Protein AF-A0A4U9UL24-F1 (afdb_monomer_lite)

Secondary structure (DSSP, 8-state):
-PPPPHHHHHHHTTSS-HHHHHHHHHHHHHHHHHHHHHHHHHHHHHHHHHHHHHHHHHHHHH--

Structure (mmCIF, N/CA/C/O backbone):
data_AF-A0A4U9UL24-F1
#
_entry.id   AF-A0A4U9UL24-F1
#
loop_
_atom_site.group_PDB
_atom_site.id
_atom_site.type_symbol
_atom_site.label_atom_id
_atom_site.label_alt_id
_atom_site.label_comp_id
_atom_site.label_asym_id
_atom_site.label_entity_id
_atom_site.label_seq_id
_atom_site.pdbx_PDB_ins_code
_atom_site.Cartn_x
_atom_site.Cartn_y
_atom_site.Cartn_z
_atom_site.occupancy
_atom_site.B_iso_or_equiv
_atom_site.auth_seq_id
_atom_site.au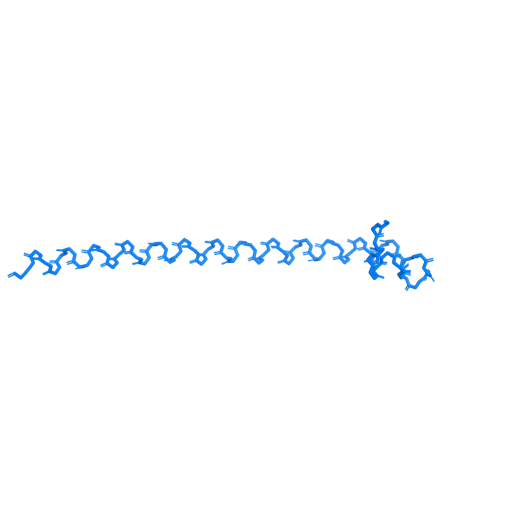th_comp_id
_atom_site.auth_asym_id
_atom_site.auth_atom_id
_atom_site.pdbx_PDB_model_num
ATOM 1 N N . MET A 1 1 ? 22.278 13.876 -4.223 1.00 47.16 1 MET A N 1
ATOM 2 C CA . MET A 1 1 ? 21.800 13.346 -5.519 1.00 47.16 1 MET A CA 1
ATOM 3 C C . MET A 1 1 ? 20.815 12.227 -5.248 1.00 47.16 1 MET A C 1
ATOM 5 O O . MET A 1 1 ? 21.177 11.293 -4.541 1.00 47.16 1 MET A O 1
ATOM 9 N N . ALA A 1 2 ? 19.578 12.331 -5.737 1.00 62.41 2 ALA A N 1
ATOM 10 C CA . ALA A 1 2 ? 18.648 11.209 -5.664 1.00 62.41 2 ALA A CA 1
ATOM 11 C C . ALA A 1 2 ? 19.240 10.046 -6.474 1.00 62.41 2 ALA A C 1
ATOM 13 O O . ALA A 1 2 ? 19.616 10.226 -7.633 1.00 62.41 2 ALA A O 1
ATOM 14 N N . LYS A 1 3 ? 19.407 8.879 -5.843 1.00 82.75 3 LYS A N 1
ATOM 15 C CA . LYS A 1 3 ? 19.848 7.674 -6.550 1.00 82.75 3 LYS A CA 1
ATOM 16 C C . LYS A 1 3 ? 18.773 7.330 -7.579 1.00 82.75 3 LYS A C 1
ATOM 18 O O . LYS A 1 3 ? 17.615 7.174 -7.200 1.00 82.75 3 LYS A O 1
ATOM 23 N N . LEU A 1 4 ? 19.169 7.221 -8.850 1.00 83.75 4 LEU A N 1
ATOM 24 C CA . LEU A 1 4 ? 18.297 6.734 -9.920 1.00 83.75 4 LEU A CA 1
ATOM 25 C C . LEU A 1 4 ? 17.674 5.410 -9.482 1.00 83.75 4 LEU A C 1
ATOM 27 O O . LEU A 1 4 ? 18.379 4.530 -8.975 1.00 83.75 4 LEU A O 1
ATOM 31 N N . THR A 1 5 ? 16.373 5.265 -9.695 1.00 86.19 5 THR A N 1
ATOM 32 C CA . THR A 1 5 ? 15.683 3.991 -9.514 1.00 86.19 5 THR A CA 1
ATOM 33 C C . THR A 1 5 ? 16.270 2.956 -10.472 1.00 86.19 5 THR A C 1
ATOM 35 O O . THR A 1 5 ? 16.760 3.297 -11.550 1.00 86.19 5 THR A O 1
ATOM 38 N N . LEU A 1 6 ? 16.213 1.670 -10.112 1.00 84.69 6 LEU A N 1
ATOM 39 C CA . LEU A 1 6 ? 16.715 0.586 -10.968 1.00 84.69 6 LEU A CA 1
ATOM 40 C C . LEU A 1 6 ? 16.154 0.681 -12.398 1.00 84.69 6 LEU A C 1
ATOM 42 O O . LEU A 1 6 ? 16.864 0.444 -13.365 1.00 84.69 6 LEU A O 1
ATOM 46 N N . GLN A 1 7 ? 14.896 1.094 -12.548 1.00 84.69 7 GLN A N 1
ATOM 47 C CA . GLN A 1 7 ? 14.244 1.212 -13.851 1.00 84.69 7 GLN A CA 1
ATOM 48 C C . GLN A 1 7 ? 14.806 2.375 -14.686 1.00 84.69 7 GLN A C 1
ATOM 50 O O . GLN A 1 7 ? 15.018 2.219 -15.887 1.00 84.69 7 GLN A O 1
ATOM 55 N N . GLU A 1 8 ? 15.115 3.511 -14.056 1.00 87.31 8 GLU A N 1
ATOM 56 C CA . GLU A 1 8 ? 15.782 4.645 -14.710 1.00 87.31 8 GLU A CA 1
ATOM 57 C C . GLU A 1 8 ? 17.242 4.322 -15.057 1.00 87.31 8 GLU A C 1
ATOM 59 O O . GLU A 1 8 ? 17.733 4.738 -16.105 1.00 87.31 8 GLU A O 1
ATOM 64 N N . GLN A 1 9 ? 17.929 3.533 -14.221 1.00 90.00 9 GLN A N 1
ATOM 65 C CA . GLN A 1 9 ? 19.274 3.028 -14.519 1.00 90.00 9 GLN A CA 1
ATOM 66 C C . GLN A 1 9 ? 19.259 2.115 -15.749 1.00 90.00 9 GLN A C 1
ATOM 68 O O . GLN A 1 9 ? 20.067 2.293 -16.658 1.00 90.00 9 GLN A O 1
ATOM 73 N N . LEU A 1 10 ? 18.305 1.182 -15.813 1.00 90.75 10 LEU A N 1
ATOM 7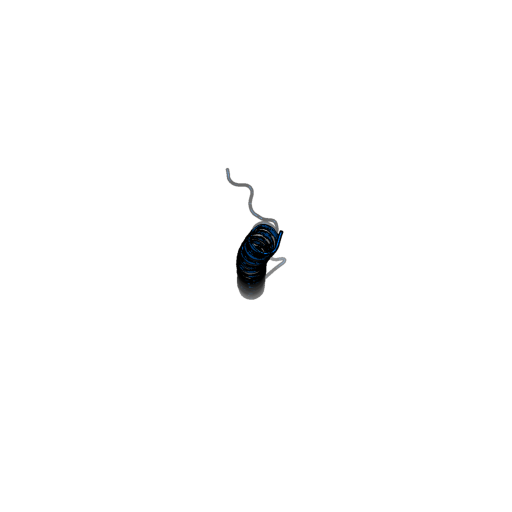4 C CA . LEU A 1 10 ? 18.134 0.287 -16.957 1.00 90.75 10 LEU A CA 1
ATOM 75 C C . LEU A 1 10 ? 17.757 1.051 -18.235 1.00 90.75 10 LEU A C 1
ATOM 77 O O . LEU A 1 10 ? 18.232 0.690 -19.311 1.00 90.75 10 LEU A O 1
ATOM 81 N N . LEU A 1 11 ? 16.930 2.104 -18.139 1.00 91.00 11 LEU A N 1
ATOM 82 C CA . LEU A 1 11 ? 16.578 2.948 -19.288 1.00 91.00 11 LEU A CA 1
ATOM 83 C C . LEU A 1 11 ? 17.807 3.705 -19.798 1.00 91.00 11 LEU A C 1
ATOM 85 O O . LEU A 1 11 ? 18.073 3.712 -20.997 1.00 91.00 11 LEU A O 1
ATOM 89 N N . LYS A 1 12 ? 18.585 4.293 -18.885 1.00 89.19 12 LYS A N 1
ATOM 90 C CA . LYS A 1 12 ? 19.830 4.995 -19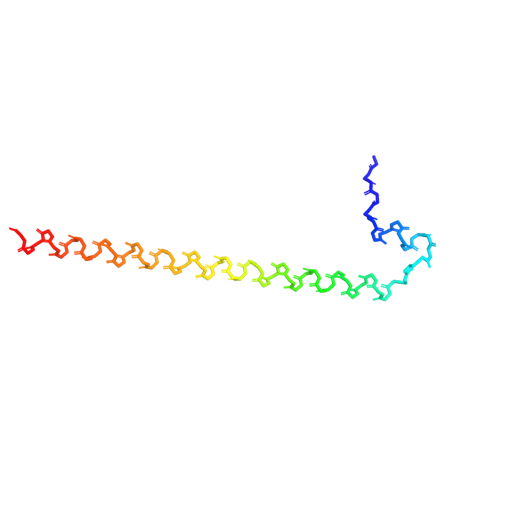.217 1.00 89.19 12 LYS A CA 1
ATOM 91 C C . LYS A 1 12 ? 20.873 4.063 -19.843 1.00 89.19 12 LYS A C 1
ATOM 93 O O . LYS A 1 12 ? 21.609 4.491 -20.723 1.00 89.19 12 LYS A O 1
ATOM 98 N N . ALA A 1 13 ? 20.9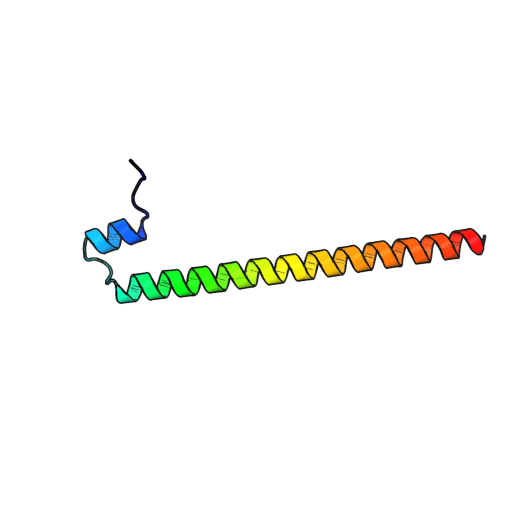12 2.801 -19.419 1.00 92.88 13 ALA A N 1
ATOM 99 C CA . ALA A 1 13 ? 21.775 1.765 -19.984 1.00 92.88 13 ALA A CA 1
ATOM 100 C C . ALA A 1 13 ? 21.252 1.169 -21.309 1.00 92.88 13 ALA A C 1
ATOM 102 O O . ALA A 1 13 ? 21.884 0.272 -21.858 1.00 92.88 13 ALA A O 1
ATOM 103 N N . GLY A 1 14 ? 20.093 1.611 -21.816 1.00 90.31 14 GLY A N 1
ATOM 104 C CA . GLY A 1 14 ? 19.494 1.086 -23.049 1.00 90.31 14 GLY A CA 1
ATOM 105 C C . GLY A 1 14 ? 18.926 -0.335 -22.933 1.00 90.31 14 GLY A C 1
ATOM 106 O O . GLY A 1 14 ? 18.531 -0.924 -23.936 1.00 90.31 14 GLY A O 1
ATOM 107 N N . LEU A 1 15 ? 18.847 -0.890 -21.720 1.00 91.06 15 LEU A N 1
ATOM 108 C CA . LEU A 1 15 ? 18.359 -2.250 -21.457 1.00 91.06 15 LEU A CA 1
ATOM 109 C C . LEU A 1 15 ? 16.825 -2.336 -21.440 1.00 91.06 15 LEU A C 1
ATOM 111 O O . LEU A 1 15 ? 16.242 -3.412 -21.587 1.00 91.06 15 LEU A O 1
ATOM 115 N N . VAL A 1 16 ? 16.146 -1.199 -21.282 1.00 88.69 16 VAL A N 1
ATOM 116 C CA . VAL A 1 16 ? 14.692 -1.073 -21.423 1.00 88.69 16 VAL A CA 1
ATOM 117 C C . VAL A 1 16 ? 14.351 0.135 -22.284 1.00 88.69 16 VAL A C 1
ATOM 119 O O . VAL A 1 16 ? 15.121 1.082 -22.378 1.00 88.69 16 VAL A O 1
ATOM 122 N N . ASN A 1 17 ? 13.179 0.108 -22.916 1.00 90.38 17 ASN A N 1
ATOM 123 C CA . ASN A 1 17 ? 12.670 1.238 -23.686 1.00 90.38 17 ASN A CA 1
ATOM 124 C C . ASN A 1 17 ? 11.647 2.046 -22.868 1.00 90.38 17 ASN A C 1
ATOM 126 O O . ASN A 1 17 ? 11.034 1.540 -21.922 1.00 90.38 17 ASN A O 1
ATOM 130 N N . SER A 1 18 ? 11.424 3.299 -23.264 1.00 88.75 18 SER A N 1
ATOM 131 C CA . SER A 1 18 ? 10.464 4.211 -22.624 1.00 88.75 18 SER A CA 1
ATOM 132 C C . SER A 1 18 ? 9.045 3.629 -22.557 1.00 88.75 18 SER A C 1
ATOM 134 O O . SER A 1 18 ? 8.350 3.778 -21.555 1.00 88.75 18 SER A O 1
ATOM 136 N N . LYS A 1 19 ? 8.633 2.876 -23.586 1.00 91.31 19 LYS A N 1
ATOM 137 C CA . LYS A 1 19 ? 7.328 2.196 -23.635 1.00 91.31 19 LYS A CA 1
ATOM 138 C C . LYS A 1 19 ? 7.180 1.128 -22.542 1.00 91.31 19 LYS A C 1
ATOM 140 O O . LYS A 1 19 ? 6.113 1.013 -21.938 1.00 91.31 19 LYS A O 1
ATOM 145 N N . LYS A 1 20 ? 8.232 0.348 -22.274 1.00 88.38 20 LYS A N 1
ATOM 146 C CA . LYS A 1 20 ? 8.274 -0.654 -21.199 1.00 88.38 20 LYS A CA 1
ATOM 147 C C . LYS A 1 20 ? 8.248 0.032 -19.835 1.00 88.38 20 LYS A C 1
ATOM 149 O O . LYS A 1 20 ? 7.472 -0.403 -18.990 1.00 88.38 20 LYS A O 1
ATOM 154 N N . LEU A 1 21 ? 8.994 1.126 -19.654 1.00 86.06 21 LEU A N 1
ATOM 155 C CA . LEU A 1 21 ? 8.974 1.909 -18.413 1.00 86.06 21 LEU A CA 1
ATOM 156 C C . LEU A 1 21 ? 7.562 2.440 -18.104 1.00 86.06 21 LEU A C 1
ATOM 158 O O . LEU A 1 21 ? 7.016 2.169 -17.037 1.00 86.06 21 LEU A O 1
ATOM 162 N N . ALA A 1 22 ? 6.911 3.075 -19.082 1.00 86.81 22 ALA A N 1
ATOM 163 C CA . ALA A 1 22 ? 5.552 3.598 -18.933 1.00 86.81 22 ALA A CA 1
ATOM 164 C C . ALA A 1 22 ? 4.518 2.502 -18.598 1.00 86.81 22 ALA A C 1
ATOM 166 O O . ALA A 1 22 ? 3.586 2.718 -17.818 1.00 86.81 22 ALA A O 1
ATOM 167 N N . LYS A 1 23 ? 4.683 1.292 -19.154 1.00 88.19 23 LYS A N 1
ATOM 168 C CA . LYS A 1 23 ? 3.826 0.139 -18.834 1.00 88.19 23 LYS A CA 1
ATOM 169 C C . LYS A 1 23 ? 4.028 -0.342 -17.394 1.00 88.19 23 LYS A C 1
ATOM 171 O O . LYS A 1 23 ? 3.040 -0.659 -16.726 1.00 88.19 23 LYS A O 1
ATOM 176 N N . VAL A 1 24 ? 5.272 -0.388 -16.915 1.00 85.19 24 VAL A N 1
ATOM 177 C CA . VAL A 1 24 ? 5.591 -0.762 -15.529 1.00 85.19 24 VAL A CA 1
ATOM 178 C C . VAL A 1 24 ? 5.018 0.264 -14.557 1.00 85.19 24 VAL A C 1
ATOM 180 O O . VAL A 1 24 ? 4.310 -0.126 -13.633 1.00 85.19 24 VAL A O 1
ATOM 183 N N . GLU A 1 25 ? 5.197 1.562 -14.810 1.00 83.88 25 GLU A N 1
ATOM 184 C CA . GLU A 1 25 ? 4.611 2.614 -13.973 1.00 83.88 25 GLU A CA 1
ATOM 185 C C . GLU A 1 25 ? 3.084 2.535 -13.910 1.00 83.88 25 GLU A C 1
ATOM 187 O O . GLU A 1 25 ? 2.499 2.639 -12.831 1.00 83.88 25 GLU A O 1
ATOM 192 N N . ARG A 1 26 ? 2.416 2.321 -15.050 1.00 84.88 26 ARG A N 1
ATOM 193 C CA . ARG A 1 26 ? 0.952 2.190 -15.095 1.00 84.88 26 ARG A CA 1
ATOM 194 C C . ARG A 1 26 ? 0.469 0.976 -14.302 1.00 84.88 26 ARG A C 1
ATOM 196 O O . ARG A 1 26 ? -0.519 1.070 -13.575 1.00 84.88 26 ARG A O 1
ATOM 203 N N . THR A 1 27 ? 1.170 -0.147 -14.423 1.00 78.50 27 THR A N 1
ATOM 204 C CA . THR A 1 27 ? 0.836 -1.384 -13.702 1.00 78.50 27 THR A CA 1
ATOM 205 C C . THR A 1 27 ? 1.075 -1.226 -12.200 1.00 78.50 27 THR A C 1
ATOM 207 O O . THR A 1 27 ? 0.215 -1.591 -11.400 1.00 78.50 27 THR A O 1
ATOM 210 N N . ALA A 1 28 ? 2.187 -0.598 -11.813 1.00 80.31 28 ALA A N 1
ATOM 211 C CA . ALA A 1 28 ? 2.509 -0.295 -10.422 1.00 80.31 28 ALA A CA 1
ATOM 212 C C . ALA A 1 28 ? 1.491 0.670 -9.791 1.00 80.31 28 ALA A C 1
ATOM 214 O O . ALA A 1 28 ? 1.033 0.437 -8.673 1.00 80.31 28 ALA A O 1
ATOM 215 N N . LYS A 1 29 ? 1.070 1.716 -10.520 1.00 81.25 29 LYS A N 1
ATOM 216 C CA . LYS A 1 29 ? 0.009 2.639 -10.081 1.00 81.25 29 LYS A CA 1
ATOM 217 C C . LYS A 1 29 ? -1.316 1.900 -9.864 1.00 81.25 29 LYS A C 1
ATOM 219 O O . LYS A 1 29 ? -1.925 2.083 -8.817 1.00 81.25 29 LYS A O 1
ATOM 224 N N . LYS A 1 30 ? -1.719 1.010 -10.782 1.00 82.69 30 LYS A N 1
ATOM 225 C CA . LYS A 1 30 ? -2.945 0.200 -10.641 1.00 82.69 30 LYS A CA 1
ATOM 226 C C . LYS A 1 30 ? -2.893 -0.731 -9.426 1.00 82.69 30 LYS A C 1
ATOM 228 O O . LYS A 1 30 ? -3.838 -0.762 -8.648 1.00 82.69 30 LYS A O 1
ATOM 233 N N . SER A 1 31 ? -1.782 -1.443 -9.235 1.00 83.94 31 SER A N 1
ATOM 234 C CA . SER A 1 31 ? -1.594 -2.332 -8.080 1.00 83.94 31 SER A CA 1
ATOM 235 C C . SER A 1 31 ? -1.642 -1.563 -6.754 1.00 83.94 31 SER A C 1
ATOM 237 O O . SER A 1 31 ? -2.274 -2.010 -5.800 1.00 83.94 31 SER A O 1
ATOM 239 N N . ARG A 1 32 ? -1.049 -0.363 -6.703 1.00 81.62 32 ARG A N 1
ATOM 240 C CA . ARG A 1 32 ? -1.102 0.499 -5.515 1.00 81.62 32 ARG A CA 1
ATOM 241 C C . ARG A 1 32 ? -2.512 1.005 -5.213 1.00 81.62 32 ARG A C 1
ATOM 243 O O . ARG A 1 32 ? -2.865 1.090 -4.042 1.00 81.62 32 ARG A O 1
ATOM 250 N N . VAL A 1 33 ? -3.285 1.362 -6.238 1.00 80.50 33 VAL A N 1
ATOM 251 C CA . VAL A 1 33 ? -4.688 1.783 -6.087 1.00 80.50 33 VAL A CA 1
ATOM 252 C C . VAL A 1 33 ? -5.521 0.628 -5.540 1.00 80.50 33 VAL A C 1
ATOM 254 O O . VAL A 1 33 ? -6.124 0.775 -4.486 1.00 80.50 33 VAL A O 1
ATOM 257 N N . GLN A 1 34 ? -5.411 -0.555 -6.143 1.00 79.44 34 GLN A N 1
ATOM 258 C CA . GLN A 1 34 ? -6.110 -1.752 -5.675 1.00 79.44 34 GLN A CA 1
ATOM 259 C C . GLN A 1 34 ? -5.758 -2.108 -4.220 1.00 79.44 34 GLN A C 1
ATOM 261 O O . GLN A 1 34 ? -6.629 -2.452 -3.429 1.00 79.44 34 GLN A O 1
ATOM 266 N N . ALA A 1 35 ? -4.482 -1.998 -3.837 1.00 84.06 35 ALA A N 1
ATOM 267 C CA . ALA A 1 35 ? -4.053 -2.253 -2.464 1.00 84.06 35 ALA A CA 1
ATOM 268 C C . ALA A 1 35 ? -4.587 -1.217 -1.458 1.00 84.06 35 ALA A C 1
ATOM 270 O O . ALA A 1 35 ? -4.726 -1.539 -0.280 1.00 84.06 35 ALA A O 1
ATOM 271 N N . ARG A 1 36 ? -4.855 0.021 -1.891 1.00 84.44 36 ARG A N 1
ATOM 272 C CA . ARG A 1 36 ? -5.478 1.055 -1.050 1.00 84.44 36 ARG A CA 1
ATOM 273 C C . ARG A 1 36 ? -6.970 0.807 -0.895 1.00 84.44 36 ARG A C 1
ATOM 275 O O . ARG A 1 36 ? -7.420 0.696 0.236 1.00 84.44 36 ARG A O 1
ATOM 282 N N . GLU A 1 37 ? -7.676 0.597 -2.000 1.00 79.44 37 GLU A N 1
ATOM 283 C CA . GLU A 1 37 ? -9.111 0.281 -2.010 1.00 79.44 37 GLU A CA 1
ATOM 284 C C . GLU A 1 37 ? -9.416 -0.960 -1.156 1.00 79.44 37 GLU A C 1
ATOM 286 O O . GLU A 1 37 ? -10.334 -0.957 -0.342 1.00 79.44 37 GLU A O 1
ATOM 291 N N . ALA A 1 38 ? -8.587 -2.007 -1.254 1.00 86.25 38 ALA A N 1
ATOM 292 C CA . ALA A 1 38 ? -8.735 -3.200 -0.424 1.00 86.25 38 ALA A CA 1
ATOM 293 C C . ALA A 1 38 ? -8.519 -2.921 1.074 1.00 86.25 38 ALA A C 1
ATOM 295 O O . ALA A 1 38 ? -9.185 -3.521 1.913 1.00 86.25 38 ALA A O 1
ATOM 296 N N . ARG A 1 39 ? -7.593 -2.021 1.434 1.00 82.44 39 ARG A N 1
ATOM 297 C CA . ARG A 1 39 ? -7.364 -1.636 2.838 1.00 82.44 39 ARG A CA 1
ATOM 298 C C . ARG A 1 39 ? -8.515 -0.802 3.384 1.00 82.44 39 ARG A C 1
ATOM 300 O O . ARG A 1 39 ? -8.949 -1.067 4.498 1.00 82.44 39 ARG A O 1
ATOM 307 N N . GLU A 1 40 ? -9.004 0.155 2.603 1.00 86.81 40 GLU A N 1
ATOM 308 C CA . GLU A 1 40 ? -10.147 1.001 2.962 1.00 86.81 40 GLU A CA 1
ATOM 309 C C . GLU A 1 40 ? -11.400 0.143 3.187 1.00 86.81 40 GLU A C 1
ATOM 311 O O . GLU A 1 40 ? -12.004 0.214 4.255 1.00 86.81 40 GLU A O 1
ATOM 316 N N . ALA A 1 41 ? -11.699 -0.787 2.273 1.00 85.50 41 ALA A N 1
ATOM 317 C CA . ALA A 1 41 ? -12.817 -1.720 2.423 1.00 85.50 41 ALA A CA 1
ATOM 318 C C . ALA A 1 41 ? -12.696 -2.615 3.673 1.00 85.50 41 ALA A C 1
ATOM 320 O O . ALA A 1 41 ? -13.689 -2.930 4.331 1.00 85.50 41 ALA A O 1
ATOM 321 N N . VAL A 1 42 ? -11.482 -3.046 4.035 1.00 89.75 42 VAL A N 1
ATOM 322 C CA . VAL A 1 42 ? -11.254 -3.818 5.269 1.00 89.75 42 VAL A CA 1
ATOM 323 C C . VAL A 1 42 ? -11.444 -2.947 6.514 1.00 89.75 42 VAL A C 1
ATOM 325 O O . VAL A 1 42 ? -12.004 -3.414 7.506 1.00 89.75 42 VAL A O 1
ATOM 328 N N . GLU A 1 43 ? -11.004 -1.690 6.482 1.00 86.06 43 GLU A N 1
ATOM 329 C CA . GLU A 1 43 ? -11.158 -0.760 7.601 1.00 86.06 43 GLU A CA 1
ATOM 330 C C . GLU A 1 43 ? -12.632 -0.420 7.865 1.00 86.06 43 GLU A C 1
ATOM 332 O O . GLU A 1 43 ? -13.067 -0.439 9.018 1.00 86.06 43 GLU A O 1
ATOM 337 N N . GLU A 1 44 ? -13.418 -0.174 6.816 1.00 86.69 44 GLU A N 1
ATOM 338 C CA . GLU A 1 44 ? -14.863 0.067 6.915 1.00 86.69 44 GLU A CA 1
ATOM 339 C C . GLU A 1 44 ? -15.604 -1.135 7.502 1.00 86.69 44 GLU A C 1
ATOM 341 O O . GLU A 1 44 ? -16.366 -0.990 8.461 1.00 86.69 44 GLU A O 1
ATOM 346 N N . ASN A 1 45 ? -15.309 -2.342 7.010 1.00 88.94 45 ASN A N 1
ATOM 347 C CA . ASN A 1 45 ? -15.884 -3.571 7.555 1.00 88.94 45 ASN A CA 1
ATOM 348 C C . ASN A 1 45 ? -15.541 -3.759 9.038 1.00 88.94 45 ASN A C 1
ATOM 350 O O . ASN A 1 45 ? -16.396 -4.148 9.835 1.00 88.94 45 ASN A O 1
ATOM 354 N N . LYS A 1 46 ? -14.303 -3.443 9.432 1.00 90.44 46 LYS A N 1
ATOM 355 C CA . LYS A 1 46 ? -13.873 -3.537 10.829 1.00 90.44 46 LYS A CA 1
ATOM 356 C C . LYS A 1 46 ? -14.606 -2.536 11.724 1.00 90.44 46 LYS A C 1
ATOM 358 O O . LYS A 1 46 ? -14.987 -2.890 12.838 1.00 90.44 46 LYS A O 1
ATOM 363 N N . LYS A 1 47 ? -14.833 -1.306 11.252 1.00 90.12 47 LYS A N 1
ATOM 364 C CA . LYS A 1 47 ? -15.624 -0.298 11.979 1.00 90.12 47 LYS A CA 1
ATOM 365 C C . LYS A 1 47 ? -17.068 -0.765 12.171 1.00 90.12 47 LYS A C 1
ATOM 367 O O . LYS A 1 47 ? -17.554 -0.744 13.299 1.00 90.12 47 LYS A O 1
ATOM 372 N N . ALA A 1 48 ? -17.698 -1.265 11.108 1.00 89.38 48 ALA A N 1
ATOM 373 C CA . ALA A 1 48 ? -19.062 -1.789 11.157 1.00 89.38 48 ALA A CA 1
ATOM 374 C C . ALA A 1 48 ? -19.197 -2.988 12.114 1.00 89.38 48 ALA A C 1
ATOM 376 O O . ALA A 1 48 ? -20.189 -3.107 12.831 1.00 89.38 48 ALA A O 1
ATOM 377 N N . GLN A 1 49 ? -18.187 -3.863 12.164 1.00 86.81 49 GLN A N 1
ATOM 378 C CA . GLN A 1 49 ? -18.160 -4.979 13.107 1.00 86.81 49 GLN A CA 1
ATOM 379 C C . GLN A 1 49 ? -18.103 -4.494 14.560 1.00 86.81 49 GLN A C 1
ATOM 381 O O . GLN A 1 49 ? -18.909 -4.927 15.376 1.00 86.81 49 GLN A O 1
ATOM 386 N N . VAL A 1 50 ? -17.212 -3.551 14.876 1.00 90.69 50 VAL A N 1
ATOM 387 C CA . VAL A 1 50 ? -17.100 -2.994 16.234 1.00 90.69 50 VAL A CA 1
ATOM 388 C C . VAL A 1 50 ? -18.388 -2.291 16.665 1.00 90.69 50 VAL A C 1
ATOM 390 O O . VAL A 1 50 ? -18.782 -2.387 17.824 1.00 90.69 50 VAL A O 1
ATOM 393 N N . GLU A 1 51 ? -19.049 -1.573 15.760 1.00 87.69 51 GLU A N 1
ATOM 394 C CA . GLU A 1 51 ? -20.325 -0.918 16.053 1.00 87.69 51 GLU A CA 1
ATOM 395 C C . GLU A 1 51 ? -21.435 -1.933 16.350 1.00 87.69 51 GLU A C 1
ATOM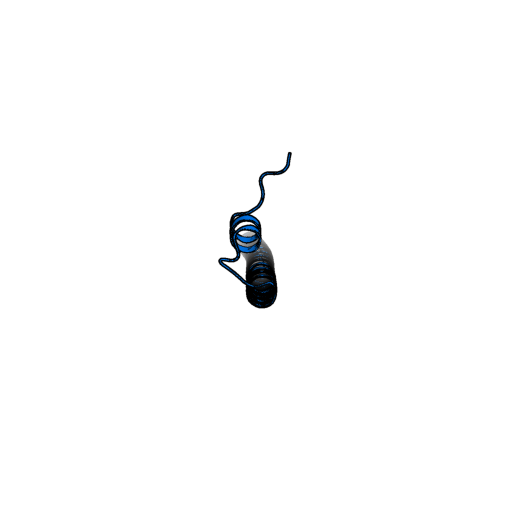 397 O O . GLU A 1 51 ? -22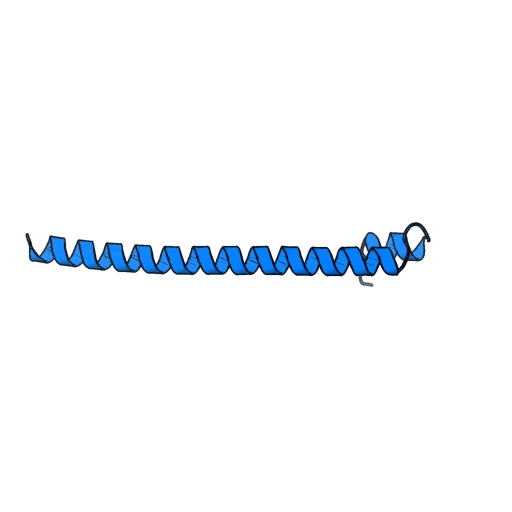.145 -1.793 17.347 1.00 87.69 51 GLU A O 1
ATOM 402 N N . ARG A 1 52 ? -21.520 -3.009 15.557 1.00 91.12 52 ARG A N 1
ATOM 403 C CA . ARG A 1 52 ? -22.434 -4.128 15.819 1.00 91.12 52 ARG A CA 1
ATOM 404 C C . ARG A 1 52 ? -22.162 -4.773 17.176 1.00 91.12 52 ARG A C 1
ATOM 406 O O . ARG A 1 52 ? -23.091 -4.991 17.947 1.00 91.12 52 ARG A O 1
ATOM 413 N N . ASP A 1 53 ? -20.899 -5.046 17.485 1.00 90.19 53 ASP A N 1
ATOM 414 C CA . ASP A 1 53 ? -20.515 -5.692 18.742 1.00 90.19 53 ASP A CA 1
ATOM 415 C C . ASP A 1 53 ? -20.832 -4.804 19.957 1.00 90.19 53 ASP A C 1
ATOM 417 O O . ASP A 1 53 ? -21.210 -5.304 21.019 1.00 90.19 53 ASP A O 1
ATOM 421 N N . LYS A 1 54 ? -20.732 -3.476 19.820 1.00 91.88 54 LYS A N 1
ATOM 422 C CA . LYS A 1 54 ? -21.167 -2.532 20.862 1.00 91.88 54 LYS A CA 1
ATOM 423 C C . LYS A 1 54 ? -22.673 -2.604 21.097 1.00 91.88 54 LYS A C 1
ATOM 425 O O . LYS A 1 54 ? -23.085 -2.747 22.245 1.00 91.88 54 LYS A O 1
ATOM 430 N N . GLN A 1 55 ? -23.471 -2.571 20.031 1.00 90.12 55 GLN A N 1
ATOM 431 C CA . GLN A 1 55 ? -24.931 -2.665 20.128 1.00 90.12 55 GLN A CA 1
ATOM 432 C C . GLN A 1 55 ? -25.371 -3.984 20.779 1.00 90.12 55 GLN A C 1
ATOM 434 O O . GLN A 1 55 ? -26.243 -3.987 21.646 1.00 90.12 55 GLN A O 1
ATOM 439 N N . LEU A 1 56 ? -24.731 -5.102 20.421 1.00 90.31 56 LEU A N 1
ATOM 440 C CA . LEU A 1 56 ? -25.010 -6.406 21.031 1.00 90.31 56 LEU A CA 1
ATOM 441 C C . LEU A 1 56 ? -24.676 -6.429 22.529 1.00 90.31 56 LEU A C 1
ATOM 443 O O . LEU A 1 56 ? -25.454 -6.956 23.323 1.00 90.31 56 LEU A O 1
ATOM 447 N N . ASN A 1 57 ? -23.555 -5.825 22.933 1.00 88.88 57 ASN A N 1
ATOM 448 C CA . ASN A 1 57 ? -23.191 -5.713 24.347 1.00 88.88 57 ASN A CA 1
ATOM 449 C C . ASN A 1 57 ? -24.174 -4.840 25.141 1.00 88.88 57 ASN A C 1
ATOM 451 O O . ASN A 1 57 ? -24.482 -5.152 26.290 1.00 88.88 57 ASN A O 1
ATOM 455 N N . GLU A 1 58 ? -24.668 -3.747 24.559 1.00 89.94 58 GLU A N 1
ATOM 456 C CA . GLU A 1 58 ? -25.681 -2.896 25.194 1.00 89.94 58 GLU A CA 1
ATOM 457 C C . GLU A 1 58 ? -27.007 -3.639 25.380 1.00 89.94 58 GLU A C 1
ATOM 459 O O . GLU A 1 58 ? -27.582 -3.585 26.466 1.00 89.94 58 GLU A O 1
ATOM 464 N N . GLN A 1 59 ? -27.445 -4.404 24.375 1.00 86.94 59 GLN A N 1
ATOM 465 C CA . GLN A 1 59 ? -28.636 -5.252 24.483 1.00 86.94 59 GLN A CA 1
ATOM 466 C C . GLN A 1 59 ? -28.486 -6.319 25.572 1.00 86.94 59 GLN A C 1
ATOM 468 O O . GLN A 1 59 ? -29.401 -6.513 26.368 1.00 86.94 59 GLN A O 1
ATOM 473 N N . GLN A 1 60 ? -27.325 -6.978 25.662 1.00 84.69 60 GLN A N 1
ATOM 474 C CA . GLN A 1 60 ? -27.066 -7.961 26.720 1.00 84.69 60 GLN A CA 1
ATOM 475 C C . GLN A 1 60 ? -27.086 -7.337 28.118 1.00 84.69 60 GLN A C 1
ATOM 477 O O . GLN A 1 60 ? -27.629 -7.939 29.037 1.00 84.69 60 GLN A O 1
ATOM 482 N N . LYS A 1 61 ? -26.539 -6.126 28.285 1.00 85.50 61 LYS A N 1
ATOM 483 C CA . LYS A 1 61 ? -26.578 -5.404 29.568 1.00 85.50 61 LYS A CA 1
ATOM 484 C C . LYS A 1 61 ? -27.979 -4.962 29.979 1.00 85.50 61 LYS A C 1
ATOM 486 O O . LYS A 1 61 ? -28.216 -4.810 31.165 1.00 85.50 61 LYS A O 1
ATOM 491 N N . GLN A 1 62 ? -28.869 -4.700 29.024 1.00 76.62 62 GLN A N 1
ATOM 492 C CA . GLN A 1 62 ? -30.262 -4.333 29.306 1.00 76.62 62 GLN A CA 1
ATOM 493 C C . GLN A 1 62 ? -31.147 -5.551 29.602 1.00 76.62 62 GLN A C 1
ATOM 495 O O . GLN A 1 62 ? -32.195 -5.404 30.223 1.00 76.62 62 GLN A O 1
ATOM 500 N N . ALA A 1 63 ? -30.747 -6.736 29.135 1.00 70.75 63 ALA A N 1
ATOM 501 C CA . ALA A 1 63 ? -31.461 -7.991 29.353 1.00 70.75 63 ALA A CA 1
ATOM 502 C C . ALA A 1 63 ? -31.027 -8.748 30.629 1.00 70.75 63 ALA A C 1
ATOM 504 O O . ALA A 1 63 ? -31.608 -9.793 30.922 1.00 70.75 63 ALA A O 1
ATOM 505 N N . ALA A 1 64 ? -30.018 -8.247 31.351 1.00 60.09 64 ALA A N 1
ATOM 506 C CA . ALA A 1 64 ? -29.510 -8.775 32.622 1.00 60.09 64 ALA A CA 1
ATOM 507 C C . ALA A 1 64 ? -29.903 -7.857 33.786 1.00 60.09 64 ALA A C 1
ATOM 509 O O . ALA A 1 64 ? -30.229 -8.400 34.864 1.00 60.09 64 ALA A O 1
#

Foldseek 3Di:
DPPDDPLRVCCVVVVDDPVVVVVVVVVVVVVVVVVVVVVVVVVVVVVVVVVVVVVVVVVVVVVD

pLDDT: mean 84.96, std 7.68, range [47.16, 92.88]

Radius of gyration: 23.72 Å; chains: 1; bounding box: 53×22×56 Å

InterPro domains:
  IPR018636 Protein of unknown function DUF2058 [PF09831] (5-63)

Organism: Serratia fonticola (NCBI:txid47917)

Sequence (64 aa):
MAKLTLQEQLLKAGLVNSKKLAKVERTAKKSRVQAREAREAVEENKKAQVERDKQLNEQQKQAA